Protein AF-A0A8T4YBT2-F1 (afdb_monomer_lite)

Structure (mmCIF, N/CA/C/O backbone):
data_AF-A0A8T4YBT2-F1
#
_entry.id   AF-A0A8T4YBT2-F1
#
loop_
_atom_site.group_PDB
_atom_site.id
_atom_site.type_symbol
_atom_site.label_atom_id
_atom_site.label_alt_id
_atom_site.label_comp_id
_atom_site.label_asym_id
_atom_site.label_entity_id
_atom_site.label_seq_id
_atom_site.pdbx_PDB_ins_code
_atom_site.Cartn_x
_atom_site.Cartn_y
_atom_site.Cartn_z
_atom_site.occupancy
_atom_site.B_iso_or_equiv
_atom_site.auth_seq_id
_atom_site.auth_comp_id
_atom_site.auth_asym_id
_atom_site.auth_atom_id
_atom_site.pdbx_PDB_model_num
ATOM 1 N N . MET A 1 1 ? -1.447 -4.791 10.315 1.00 86.75 1 MET A N 1
ATOM 2 C CA . MET A 1 1 ? -0.141 -4.469 9.715 1.00 86.75 1 MET A CA 1
ATOM 3 C C . MET A 1 1 ? 0.141 -5.421 8.566 1.00 86.75 1 MET A C 1
ATOM 5 O O . MET A 1 1 ? -0.084 -6.625 8.693 1.00 86.75 1 MET A O 1
ATOM 9 N N . VAL A 1 2 ? 0.585 -4.869 7.444 1.00 92.38 2 VAL A N 1
ATOM 10 C CA . VAL A 1 2 ? 0.835 -5.562 6.180 1.00 92.38 2 VAL A CA 1
ATOM 11 C C . VAL A 1 2 ? 2.246 -5.227 5.712 1.00 92.38 2 VAL A C 1
ATOM 13 O O . VAL A 1 2 ? 2.710 -4.102 5.880 1.00 92.38 2 VAL A O 1
ATOM 16 N N . CYS A 1 3 ? 2.908 -6.223 5.138 1.00 94.12 3 CYS A N 1
ATOM 17 C CA . CYS A 1 3 ? 4.152 -6.095 4.400 1.00 94.12 3 CYS A CA 1
ATOM 18 C C . CYS A 1 3 ? 3.847 -6.219 2.908 1.00 94.12 3 CYS A C 1
ATOM 20 O O . CYS A 1 3 ? 3.166 -7.162 2.496 1.00 94.12 3 CYS A O 1
ATOM 22 N N . VAL A 1 4 ? 4.339 -5.280 2.110 1.00 95.00 4 VAL A N 1
ATOM 23 C CA . VAL A 1 4 ? 4.210 -5.287 0.655 1.00 95.00 4 VAL A CA 1
ATOM 24 C C . VAL A 1 4 ? 5.603 -5.211 0.053 1.00 95.00 4 VAL A C 1
ATOM 26 O O . VAL A 1 4 ? 6.330 -4.245 0.271 1.00 95.00 4 VAL A O 1
ATOM 29 N N . VAL A 1 5 ? 5.960 -6.236 -0.713 1.00 95.06 5 VAL A N 1
ATOM 30 C CA . VAL A 1 5 ? 7.157 -6.261 -1.551 1.00 95.06 5 VAL A CA 1
ATOM 31 C C . VAL A 1 5 ? 6.744 -5.828 -2.948 1.00 95.06 5 VAL A C 1
ATOM 33 O O . VAL A 1 5 ? 5.817 -6.401 -3.529 1.00 95.06 5 VAL A O 1
ATOM 36 N N . TRP A 1 6 ? 7.415 -4.819 -3.482 1.00 93.94 6 TRP A N 1
ATOM 37 C CA . TRP A 1 6 ? 7.127 -4.230 -4.783 1.00 93.94 6 TRP A CA 1
ATOM 38 C C . TRP A 1 6 ? 8.411 -3.736 -5.439 1.00 93.94 6 TRP A C 1
ATOM 40 O O . TRP A 1 6 ? 9.461 -3.689 -4.804 1.00 93.94 6 TRP A O 1
ATOM 50 N N . PHE A 1 7 ? 8.330 -3.408 -6.719 1.00 90.19 7 PHE A N 1
ATOM 51 C CA . PHE A 1 7 ? 9.463 -2.910 -7.484 1.00 90.19 7 PHE A CA 1
ATOM 52 C C . PHE A 1 7 ? 9.256 -1.443 -7.847 1.00 90.19 7 PHE A C 1
ATOM 54 O O . PHE A 1 7 ? 8.280 -1.088 -8.506 1.00 90.19 7 PHE A O 1
ATOM 61 N N . ASP A 1 8 ? 10.164 -0.583 -7.394 1.00 84.38 8 ASP A N 1
ATOM 62 C CA . ASP A 1 8 ? 10.135 0.841 -7.686 1.00 84.38 8 ASP A CA 1
ATOM 63 C C . ASP A 1 8 ? 10.933 1.147 -8.958 1.00 84.38 8 ASP A C 1
ATOM 65 O O . ASP A 1 8 ? 12.165 1.211 -8.961 1.00 84.38 8 ASP A O 1
ATOM 69 N N . ALA A 1 9 ? 10.198 1.373 -10.045 1.00 74.12 9 ALA A N 1
ATOM 70 C CA . ALA A 1 9 ? 10.746 1.791 -11.331 1.00 74.12 9 ALA A CA 1
ATOM 71 C C . ALA A 1 9 ? 11.088 3.299 -11.389 1.00 74.12 9 ALA A C 1
ATOM 73 O O . ALA A 1 9 ? 11.600 3.790 -12.400 1.00 74.12 9 ALA A O 1
ATOM 74 N N . SER A 1 10 ? 10.755 4.075 -10.349 1.00 66.94 10 SER A N 1
ATOM 75 C CA . SER A 1 10 ? 10.954 5.528 -10.290 1.00 66.94 10 SER A CA 1
ATOM 76 C C . SER A 1 10 ? 12.292 5.922 -9.657 1.00 66.94 10 SER A C 1
ATOM 78 O O . SER A 1 10 ? 12.976 6.781 -10.213 1.00 66.94 10 SER A O 1
ATOM 80 N N . ILE A 1 11 ? 12.727 5.250 -8.582 1.00 60.44 11 ILE A N 1
ATOM 81 C CA . ILE A 1 11 ? 14.053 5.466 -7.962 1.00 60.44 11 ILE A CA 1
ATOM 82 C C . ILE A 1 11 ? 15.186 4.992 -8.876 1.00 60.44 11 ILE A C 1
ATOM 84 O O . ILE A 1 11 ? 16.243 5.620 -8.945 1.00 60.44 11 ILE A O 1
ATOM 88 N N . GLY A 1 12 ? 14.952 3.925 -9.645 1.00 52.62 12 GLY A N 1
ATOM 89 C CA . GLY A 1 12 ? 15.907 3.451 -10.643 1.00 52.62 12 GLY A CA 1
ATOM 90 C C . GLY A 1 12 ? 16.302 4.524 -11.663 1.00 52.62 12 GLY A C 1
ATOM 91 O O . GLY A 1 12 ? 17.387 4.437 -12.214 1.00 52.62 12 GLY A O 1
ATOM 92 N N . LYS A 1 13 ? 15.474 5.562 -11.878 1.00 52.38 13 LYS A N 1
ATOM 93 C CA . LYS A 1 13 ? 15.759 6.678 -12.799 1.00 52.38 13 LYS A CA 1
ATOM 94 C C . LYS A 1 13 ? 16.640 7.769 -12.191 1.00 52.38 13 LYS A C 1
ATOM 96 O O . LYS A 1 13 ? 17.349 8.446 -12.928 1.00 52.38 13 LYS A O 1
ATOM 101 N N . SER A 1 14 ? 16.583 7.978 -10.875 1.00 51.03 14 SER A N 1
ATOM 102 C CA . SER A 1 14 ? 17.337 9.038 -10.189 1.00 51.03 14 SER A CA 1
ATOM 103 C C . SER A 1 14 ? 18.765 8.624 -9.821 1.00 51.03 14 SER A C 1
ATOM 105 O O . SER A 1 14 ? 19.601 9.494 -9.591 1.00 51.03 14 SER A O 1
ATOM 107 N N . LEU A 1 15 ? 19.072 7.323 -9.820 1.00 52.44 15 LEU A N 1
ATOM 108 C CA . LEU A 1 15 ? 20.427 6.793 -9.603 1.00 52.44 15 LEU A CA 1
ATOM 109 C C . LEU A 1 15 ? 21.269 6.717 -10.894 1.00 52.44 15 LEU A C 1
ATOM 111 O O . LEU A 1 15 ? 22.482 6.506 -10.834 1.00 52.44 15 LEU A O 1
ATOM 115 N N . SER A 1 16 ? 20.666 6.915 -12.069 1.00 49.97 16 SER A N 1
ATOM 116 C CA . SER A 1 16 ? 21.315 6.724 -13.372 1.00 49.97 16 SER A CA 1
ATOM 117 C C . SER A 1 16 ? 22.119 7.949 -13.830 1.00 49.97 16 SER A C 1
ATOM 119 O O . SER A 1 16 ? 21.836 8.546 -14.864 1.00 49.97 16 SER A O 1
ATOM 121 N N . GLY A 1 17 ? 23.184 8.289 -13.102 1.00 53.28 17 GLY A N 1
ATOM 122 C CA . GLY A 1 17 ? 24.267 9.139 -13.621 1.00 53.28 17 GLY A CA 1
ATOM 123 C C . GLY A 1 17 ? 25.154 8.441 -14.669 1.00 53.28 17 GLY A C 1
ATOM 124 O O . GLY A 1 17 ? 26.039 9.069 -15.239 1.00 53.28 17 GLY A O 1
ATOM 125 N N . GLY A 1 18 ? 24.931 7.150 -14.945 1.00 49.53 18 GLY A N 1
ATOM 126 C CA . GLY A 1 18 ? 25.727 6.372 -15.897 1.00 49.53 18 GLY A CA 1
ATOM 127 C C . GLY A 1 18 ? 25.054 5.065 -16.321 1.00 49.53 18 GLY A C 1
ATOM 128 O O . GLY A 1 18 ? 25.315 4.013 -15.751 1.00 49.53 18 GLY A O 1
ATOM 129 N N . GLY A 1 19 ? 24.180 5.120 -17.328 1.00 50.53 19 GLY A N 1
ATOM 130 C CA . GLY A 1 19 ? 23.840 3.968 -18.182 1.00 50.53 19 GLY A CA 1
ATOM 131 C C . GLY A 1 19 ? 22.872 2.899 -17.652 1.00 50.53 19 GLY A C 1
ATOM 132 O O . GLY A 1 19 ? 22.339 2.143 -18.458 1.00 50.53 19 GLY A O 1
ATOM 133 N N . LEU A 1 20 ? 22.570 2.839 -16.353 1.00 51.91 20 LEU A N 1
ATOM 134 C CA . LEU A 1 20 ? 21.602 1.877 -15.795 1.00 51.91 20 LEU A CA 1
ATOM 135 C C . LEU A 1 20 ? 20.188 2.476 -15.787 1.00 51.91 20 LEU A C 1
ATOM 137 O O . LEU A 1 20 ? 19.655 2.830 -14.739 1.00 51.91 20 LEU A O 1
ATOM 141 N N . SER A 1 21 ? 19.605 2.667 -16.970 1.00 52.25 21 SER A N 1
ATOM 142 C CA . SER A 1 21 ? 18.213 3.106 -17.122 1.00 52.25 21 SER A CA 1
ATOM 143 C C . SER A 1 21 ? 17.294 1.882 -17.140 1.00 52.25 21 SER A C 1
ATOM 145 O O . SER A 1 21 ? 17.466 1.006 -17.984 1.00 52.25 21 SER A O 1
ATOM 147 N N . GLY A 1 22 ? 16.327 1.812 -16.218 1.00 57.53 22 GLY A N 1
ATOM 148 C CA . GLY A 1 22 ? 15.282 0.776 -16.224 1.00 57.53 22 GLY A CA 1
ATOM 149 C C . GLY A 1 22 ? 15.462 -0.382 -15.239 1.00 57.53 22 GLY A C 1
ATOM 150 O O . GLY A 1 22 ? 14.866 -1.434 -15.447 1.00 57.53 22 GLY A O 1
ATOM 151 N N . ILE A 1 23 ? 16.260 -0.215 -14.180 1.00 67.12 23 ILE A N 1
ATOM 152 C CA . ILE A 1 23 ? 16.323 -1.217 -13.109 1.00 67.12 23 ILE A CA 1
ATOM 153 C C . ILE A 1 23 ? 15.191 -0.968 -12.119 1.00 67.12 23 ILE A C 1
ATOM 155 O O . ILE A 1 23 ? 15.155 0.051 -11.431 1.00 67.12 23 ILE A O 1
ATOM 159 N N . ASP A 1 24 ? 14.297 -1.943 -12.050 1.00 77.56 24 ASP A N 1
ATOM 160 C CA . ASP A 1 24 ? 13.294 -2.088 -11.009 1.00 77.56 24 ASP A CA 1
ATOM 161 C C . ASP A 1 24 ? 13.984 -2.325 -9.658 1.00 77.56 24 ASP A C 1
ATOM 163 O O . ASP A 1 24 ? 14.642 -3.347 -9.445 1.00 77.56 24 ASP A O 1
ATOM 167 N N . VAL A 1 25 ? 13.860 -1.371 -8.732 1.00 83.56 25 VAL A N 1
ATOM 168 C CA . VAL A 1 25 ? 14.489 -1.473 -7.408 1.00 83.56 25 VAL A CA 1
ATOM 169 C C . VAL A 1 25 ? 13.555 -2.238 -6.467 1.00 83.56 25 VAL A C 1
ATOM 171 O O . VAL A 1 25 ? 12.420 -1.804 -6.275 1.00 83.56 25 VAL A O 1
ATOM 174 N N . PRO A 1 26 ? 13.975 -3.356 -5.848 1.00 89.69 26 PRO A N 1
ATOM 175 C CA . PRO A 1 26 ? 13.128 -4.066 -4.897 1.00 89.69 26 PRO A CA 1
ATOM 176 C C . PRO A 1 26 ? 12.931 -3.231 -3.627 1.00 89.69 26 PRO A C 1
ATOM 178 O O . PRO A 1 26 ? 13.889 -2.868 -2.945 1.00 89.69 26 PRO A O 1
ATOM 181 N N . VAL A 1 27 ? 11.675 -2.967 -3.281 1.00 91.56 27 VAL A N 1
ATOM 182 C CA . VAL A 1 27 ? 11.263 -2.227 -2.089 1.00 91.56 27 VAL A CA 1
ATOM 183 C C . VAL A 1 27 ? 10.380 -3.115 -1.224 1.00 91.56 27 VAL A C 1
ATOM 185 O O . VAL A 1 27 ? 9.490 -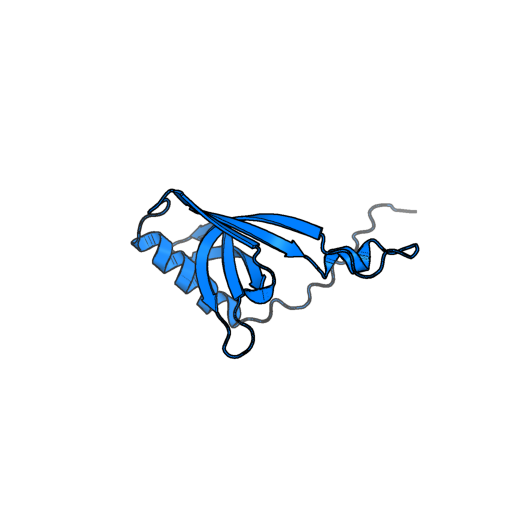3.816 -1.703 1.00 91.56 27 VAL A O 1
ATOM 188 N N . THR A 1 28 ? 10.617 -3.073 0.085 1.00 93.94 28 THR A N 1
ATOM 189 C CA . THR A 1 28 ? 9.732 -3.692 1.074 1.00 93.94 28 THR A CA 1
ATOM 190 C C . THR A 1 28 ? 9.140 -2.603 1.953 1.00 93.94 28 THR A C 1
ATOM 192 O O . THR A 1 28 ? 9.848 -1.969 2.732 1.00 93.94 28 THR A O 1
ATOM 195 N N . SER A 1 29 ? 7.833 -2.396 1.840 1.00 92.75 29 SER A N 1
ATOM 196 C CA . SER A 1 29 ? 7.091 -1.421 2.635 1.00 92.75 29 SER A CA 1
ATOM 197 C C . SER A 1 29 ? 6.250 -2.124 3.691 1.00 92.75 29 SER A C 1
ATOM 199 O O . SER A 1 29 ? 5.612 -3.143 3.427 1.00 92.75 29 SER A O 1
ATOM 201 N N . TRP A 1 30 ? 6.212 -1.548 4.888 1.00 94.12 30 TRP A N 1
ATOM 202 C CA . TRP A 1 30 ? 5.428 -2.042 6.015 1.00 94.12 30 TRP A CA 1
ATOM 203 C C . TRP A 1 30 ? 4.474 -0.947 6.478 1.00 94.12 30 TRP A C 1
ATOM 205 O O . TRP A 1 30 ? 4.852 0.222 6.492 1.00 94.12 30 TRP A O 1
ATOM 215 N N . GLY A 1 31 ? 3.250 -1.310 6.857 1.00 92.38 31 GLY A N 1
ATOM 216 C CA . GLY A 1 31 ? 2.300 -0.328 7.376 1.00 92.38 31 GLY A CA 1
ATOM 217 C C . GLY A 1 31 ? 0.919 -0.879 7.708 1.00 92.38 31 GLY A C 1
ATOM 218 O O . GLY A 1 31 ? 0.647 -2.083 7.619 1.00 92.38 31 GLY A O 1
ATOM 219 N N . ILE A 1 32 ? 0.021 0.016 8.110 1.00 92.12 32 ILE A N 1
ATOM 220 C CA . ILE A 1 32 ? -1.406 -0.274 8.263 1.00 92.12 32 ILE A CA 1
ATOM 221 C C . ILE A 1 32 ? -2.046 -0.145 6.883 1.00 92.12 32 ILE A C 1
ATOM 223 O O . ILE A 1 32 ? -1.959 0.897 6.240 1.00 92.12 32 ILE A O 1
ATOM 227 N N . PHE A 1 33 ? -2.679 -1.216 6.413 1.00 92.25 33 PHE A N 1
ATOM 228 C CA . PHE A 1 33 ? -3.414 -1.186 5.156 1.00 92.25 33 PHE A CA 1
ATOM 229 C C . PHE A 1 33 ? -4.687 -0.359 5.330 1.00 92.25 33 PHE A C 1
ATOM 231 O O . PHE A 1 33 ? -5.551 -0.733 6.121 1.00 92.25 33 PHE A O 1
ATOM 238 N N . LEU A 1 34 ? -4.779 0.752 4.598 1.00 89.69 34 LEU A N 1
ATOM 239 C CA . LEU A 1 34 ? -5.944 1.638 4.624 1.00 89.69 34 LEU A CA 1
ATOM 240 C C . LEU A 1 34 ? -6.951 1.285 3.526 1.00 89.69 34 LEU A C 1
ATOM 242 O O . LEU A 1 34 ? -8.152 1.449 3.710 1.00 89.69 34 LEU A O 1
ATOM 246 N N . GLY A 1 35 ? -6.475 0.777 2.388 1.00 90.50 35 GLY A N 1
ATOM 247 C CA . GLY A 1 35 ? -7.335 0.387 1.279 1.00 90.50 35 GLY A CA 1
ATOM 248 C C . GLY A 1 35 ? -6.617 0.370 -0.064 1.00 90.50 35 GLY A C 1
ATOM 249 O O . GLY A 1 35 ? -5.401 0.552 -0.154 1.00 90.50 35 GLY A O 1
ATOM 250 N N . VAL A 1 36 ? -7.403 0.162 -1.120 1.00 92.69 36 VAL A N 1
ATOM 251 C CA . VAL A 1 36 ? -6.969 0.310 -2.511 1.00 92.69 36 VAL A CA 1
ATOM 252 C C . VAL A 1 36 ? -7.759 1.447 -3.143 1.00 92.69 36 VAL A C 1
ATOM 254 O O . VAL A 1 36 ? -8.986 1.391 -3.171 1.00 92.69 36 VAL A O 1
ATOM 257 N N . LEU A 1 37 ? -7.065 2.461 -3.657 1.00 90.06 37 LEU A N 1
ATOM 258 C CA . LEU A 1 37 ? -7.677 3.664 -4.226 1.00 90.06 37 LEU A CA 1
ATOM 259 C C . LEU A 1 37 ? -7.278 3.880 -5.687 1.00 90.06 37 LEU A C 1
ATOM 261 O O . LEU A 1 37 ? -6.243 3.400 -6.143 1.00 90.06 37 LEU A O 1
ATOM 265 N N . GLY A 1 38 ? -8.097 4.642 -6.411 1.00 86.44 38 GLY A N 1
ATOM 266 C CA . GLY A 1 38 ? -7.897 4.967 -7.825 1.00 86.44 38 GLY A CA 1
ATOM 267 C C . GLY A 1 38 ? -8.803 4.159 -8.757 1.00 86.44 38 GLY A C 1
ATOM 268 O O . GLY A 1 38 ? -9.068 2.981 -8.533 1.00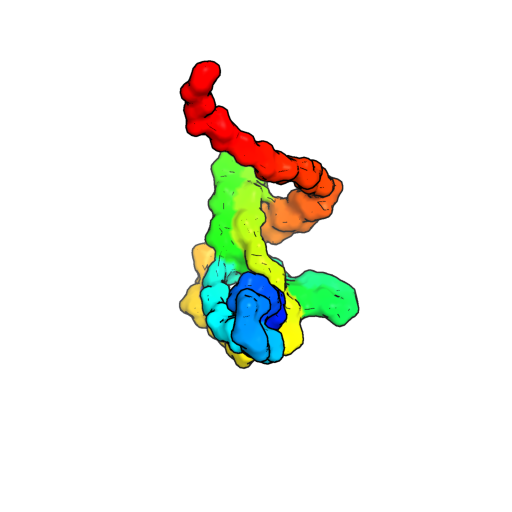 86.44 38 GLY A O 1
ATOM 269 N N . GLN A 1 39 ? -9.294 4.810 -9.815 1.00 84.75 39 GLN A N 1
ATOM 270 C CA . GLN A 1 39 ? -10.256 4.213 -10.751 1.00 84.75 39 GLN A CA 1
ATOM 271 C C . GLN A 1 39 ? -9.567 3.465 -11.901 1.00 84.75 39 GLN A C 1
ATOM 273 O O . GLN A 1 39 ? -9.927 2.330 -12.203 1.00 84.75 39 GLN A O 1
ATOM 278 N N . ARG A 1 40 ? -8.557 4.092 -12.523 1.00 85.00 40 ARG A N 1
ATOM 279 C CA . ARG A 1 40 ? -7.793 3.521 -13.647 1.00 85.00 40 ARG A CA 1
ATOM 280 C C . ARG A 1 40 ? -6.526 2.813 -13.173 1.00 85.00 40 ARG A C 1
ATOM 282 O O . ARG A 1 40 ? -6.364 1.624 -13.413 1.00 85.00 40 ARG A O 1
ATOM 289 N N . ASN A 1 41 ? -5.671 3.534 -12.450 1.00 85.69 41 ASN A N 1
ATOM 290 C CA . ASN A 1 41 ? -4.469 2.983 -11.830 1.00 85.69 41 ASN A CA 1
ATOM 291 C C . ASN A 1 41 ? -4.740 2.825 -10.339 1.00 85.69 41 ASN A C 1
ATOM 293 O O . ASN A 1 41 ? -4.828 3.813 -9.607 1.00 85.69 41 ASN A O 1
ATOM 297 N N . ARG A 1 42 ? -4.939 1.581 -9.912 1.00 92.81 42 ARG A N 1
ATOM 298 C CA . ARG A 1 42 ? -5.244 1.269 -8.520 1.00 92.81 42 ARG A CA 1
ATOM 299 C C . ARG A 1 42 ? -3.956 1.222 -7.696 1.00 92.81 42 ARG A C 1
ATOM 301 O O . ARG A 1 42 ? -2.974 0.622 -8.129 1.00 92.81 42 ARG A O 1
ATOM 308 N N . HIS A 1 43 ? -3.980 1.822 -6.514 1.00 93.69 43 HIS A N 1
ATOM 309 C CA . HIS A 1 43 ? -2.844 1.913 -5.603 1.00 93.69 43 HIS A CA 1
ATOM 310 C C . HIS A 1 43 ? -3.216 1.350 -4.237 1.00 93.69 43 HIS A C 1
ATOM 312 O O . HIS A 1 43 ? -4.281 1.666 -3.710 1.00 93.69 43 HIS A O 1
ATOM 318 N N . ILE A 1 44 ? -2.332 0.545 -3.658 1.00 93.56 44 ILE A N 1
ATOM 319 C CA . ILE A 1 44 ? -2.400 0.138 -2.256 1.00 93.56 44 ILE A CA 1
ATOM 320 C C . ILE A 1 44 ? -1.942 1.317 -1.406 1.00 93.56 44 ILE A C 1
ATOM 322 O O . ILE A 1 44 ? -0.843 1.826 -1.612 1.00 93.56 44 ILE A O 1
ATOM 326 N N . ILE A 1 45 ? -2.761 1.719 -0.438 1.00 93.50 45 ILE A N 1
ATOM 327 C CA . ILE A 1 45 ? -2.418 2.767 0.520 1.00 93.50 45 ILE A CA 1
ATOM 328 C C . ILE A 1 45 ? -2.000 2.120 1.838 1.00 93.50 45 ILE A C 1
ATOM 330 O O . ILE A 1 45 ? -2.791 1.420 2.482 1.00 93.50 45 ILE A O 1
ATOM 334 N N . LEU A 1 46 ? -0.752 2.362 2.236 1.00 92.94 46 LEU A N 1
ATOM 335 C CA . LEU A 1 46 ? -0.203 1.945 3.523 1.00 92.94 46 LEU A CA 1
ATOM 336 C C . LEU A 1 46 ? 0.100 3.176 4.372 1.00 92.94 46 LEU A C 1
ATOM 338 O O . LEU A 1 46 ? 0.910 4.000 3.963 1.00 92.94 46 LEU A O 1
ATOM 342 N N . ALA A 1 47 ? -0.495 3.273 5.558 1.00 91.38 47 ALA A N 1
ATOM 343 C CA . ALA A 1 47 ? -0.076 4.238 6.570 1.00 91.38 47 ALA A CA 1
ATOM 344 C C . ALA A 1 47 ? 1.185 3.732 7.282 1.00 91.38 47 ALA A C 1
ATOM 346 O O . ALA A 1 47 ? 1.198 2.602 7.783 1.00 91.38 47 ALA A O 1
ATOM 347 N N . GLN A 1 48 ? 2.230 4.556 7.313 1.00 88.56 48 GLN A N 1
ATOM 348 C CA . GLN A 1 48 ? 3.523 4.247 7.929 1.00 88.56 48 GLN A CA 1
ATOM 349 C C . GLN A 1 48 ? 3.664 4.937 9.282 1.00 88.56 48 GLN A C 1
ATOM 351 O O . GLN A 1 48 ? 3.856 4.260 10.288 1.00 88.56 48 GLN A O 1
ATOM 356 N N . ASN A 1 49 ? 3.484 6.259 9.312 1.00 85.50 49 ASN A N 1
ATOM 357 C CA . ASN A 1 49 ? 3.475 7.041 10.544 1.00 85.50 49 ASN A CA 1
ATOM 358 C C . ASN A 1 49 ? 2.087 7.639 10.742 1.00 85.50 49 ASN A C 1
ATOM 360 O O . ASN A 1 49 ? 1.507 8.184 9.806 1.00 85.50 49 ASN A O 1
ATOM 364 N N . CYS A 1 50 ? 1.565 7.536 11.960 1.00 84.44 50 CYS A N 1
ATOM 365 C CA . CYS A 1 50 ? 0.297 8.139 12.355 1.00 84.44 50 CYS A CA 1
ATOM 366 C C . CYS A 1 50 ? 0.583 9.135 13.481 1.00 84.44 50 CYS A C 1
ATOM 368 O O . CYS A 1 50 ? 0.873 8.739 14.610 1.00 84.44 50 CYS A O 1
ATOM 370 N N . PHE A 1 51 ? 0.532 10.427 13.176 1.00 83.56 51 PHE A N 1
ATOM 371 C CA . PHE A 1 51 ? 0.744 11.498 14.141 1.00 83.56 51 PHE A CA 1
ATOM 372 C C . PHE A 1 51 ? -0.597 11.930 14.719 1.00 83.56 51 PHE A C 1
ATOM 374 O O . PHE A 1 51 ? -1.480 12.390 13.996 1.00 83.56 51 PHE A O 1
ATOM 381 N N . ARG A 1 52 ? -0.753 11.794 16.035 1.00 82.38 52 ARG A N 1
ATOM 382 C CA . ARG A 1 52 ? -1.977 12.175 16.742 1.00 82.38 52 ARG A CA 1
ATOM 383 C C . ARG A 1 52 ? -1.823 13.583 17.311 1.00 82.38 52 ARG A C 1
ATOM 385 O O . ARG A 1 52 ? -1.086 13.760 18.277 1.00 82.38 52 ARG A O 1
ATOM 392 N N . TYR A 1 53 ? -2.510 14.564 16.725 1.00 69.12 53 TYR A N 1
ATOM 393 C CA . TYR A 1 53 ? -2.358 15.975 17.107 1.00 69.12 53 TYR A CA 1
ATOM 394 C C . TYR A 1 53 ? -3.328 16.412 18.220 1.00 69.12 53 TYR A C 1
ATOM 396 O O . TYR A 1 53 ? -2.884 17.067 19.156 1.00 69.12 53 TYR A O 1
ATOM 404 N N . ALA A 1 54 ? -4.612 16.031 18.152 1.00 62.78 54 ALA A N 1
ATOM 405 C CA . ALA A 1 54 ? -5.637 16.158 19.209 1.00 62.78 54 ALA A CA 1
ATOM 406 C C . ALA A 1 54 ? -6.982 15.580 18.708 1.00 62.78 54 ALA A C 1
ATOM 408 O O . ALA A 1 54 ? -7.191 15.514 17.499 1.00 62.78 54 ALA A O 1
ATOM 409 N N . ASP A 1 55 ? -7.872 15.153 19.616 1.00 64.19 55 ASP A N 1
ATOM 410 C CA . ASP A 1 55 ? -9.293 14.803 19.389 1.00 64.19 55 ASP A CA 1
ATOM 411 C C . ASP A 1 55 ? -9.651 14.202 18.015 1.00 64.19 55 ASP A C 1
ATOM 413 O O . ASP A 1 55 ? -10.426 14.752 17.234 1.00 64.19 55 ASP A O 1
ATOM 417 N N . GLY A 1 56 ? -9.083 13.030 17.715 1.00 65.56 56 GLY A N 1
ATOM 418 C CA . GLY A 1 56 ? -9.445 12.241 16.530 1.00 65.56 56 GLY A CA 1
ATOM 419 C C . GLY A 1 56 ? -8.864 12.740 15.203 1.00 65.56 56 GLY A C 1
ATOM 420 O O . GLY A 1 56 ? -9.129 12.123 14.171 1.00 65.56 56 GLY A O 1
ATOM 421 N N . PHE A 1 57 ? -8.049 13.799 15.212 1.00 67.62 57 PHE A N 1
ATOM 422 C CA . PHE A 1 57 ? -7.270 14.221 14.050 1.00 67.62 57 PHE A CA 1
ATOM 423 C C . PHE A 1 57 ? -5.916 13.511 13.999 1.00 67.62 57 PHE A C 1
ATOM 425 O O . PHE A 1 57 ? -5.055 13.697 14.869 1.00 67.62 57 PHE A O 1
ATOM 432 N N . TYR A 1 58 ? -5.726 12.740 12.929 1.00 77.56 58 TYR A N 1
ATOM 433 C CA . TYR A 1 58 ? -4.453 12.128 12.578 1.00 77.56 58 TYR A CA 1
ATOM 434 C C . TYR A 1 58 ? -3.860 12.821 11.351 1.00 77.56 58 TYR A C 1
ATOM 436 O O . TYR A 1 58 ? -4.569 13.061 10.374 1.00 77.56 58 TYR A O 1
ATOM 444 N N . ASP A 1 59 ? -2.562 13.115 11.386 1.00 80.31 59 ASP A N 1
ATOM 445 C CA . ASP A 1 59 ? -1.781 13.258 10.155 1.00 80.31 59 ASP A CA 1
ATOM 446 C C . ASP A 1 59 ? -1.098 11.929 9.860 1.00 80.31 59 ASP A C 1
ATOM 448 O O . ASP A 1 59 ? -0.653 11.236 10.780 1.00 80.31 59 ASP A O 1
ATOM 452 N N . ILE A 1 60 ? -1.047 11.548 8.590 1.00 85.19 60 ILE A N 1
ATOM 453 C CA . ILE A 1 60 ? -0.608 10.214 8.194 1.00 85.19 60 IL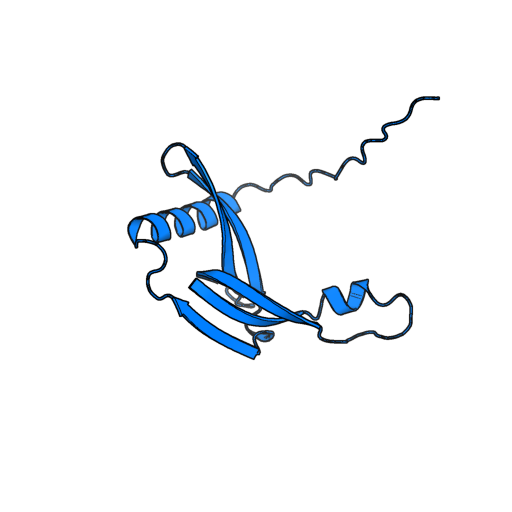E A CA 1
ATOM 454 C C . ILE A 1 60 ? 0.428 10.336 7.090 1.00 85.19 60 ILE A C 1
ATOM 456 O O . ILE A 1 60 ? 0.113 10.766 5.978 1.00 85.19 60 ILE A O 1
ATOM 460 N N . ASP A 1 61 ? 1.639 9.859 7.374 1.00 89.19 61 ASP A N 1
ATOM 461 C CA . ASP A 1 61 ? 2.587 9.535 6.317 1.00 89.19 61 ASP A CA 1
ATOM 462 C C . ASP A 1 61 ? 2.146 8.225 5.683 1.00 89.19 61 ASP A C 1
ATOM 464 O O . ASP A 1 61 ? 1.995 7.201 6.363 1.00 89.19 61 ASP A O 1
ATOM 468 N N . TYR A 1 62 ? 1.939 8.247 4.372 1.00 90.00 62 TYR A N 1
ATOM 469 C CA . TYR A 1 62 ? 1.482 7.083 3.635 1.00 90.00 62 TYR A CA 1
ATOM 470 C C . TYR A 1 62 ? 2.383 6.780 2.444 1.00 90.00 62 TYR A C 1
ATOM 472 O O . TYR A 1 62 ? 2.971 7.666 1.829 1.00 90.00 62 TYR A O 1
ATOM 480 N N . THR A 1 63 ? 2.437 5.503 2.082 1.00 91.75 63 THR A N 1
ATOM 481 C CA . THR A 1 63 ? 2.967 5.048 0.797 1.00 91.75 63 THR A CA 1
ATOM 482 C C . THR A 1 63 ? 1.805 4.614 -0.087 1.00 91.75 63 THR A C 1
ATOM 484 O O . THR A 1 63 ? 0.979 3.796 0.327 1.00 91.75 63 THR A O 1
ATOM 487 N N . ALA A 1 64 ? 1.750 5.144 -1.308 1.00 92.38 64 ALA A N 1
ATOM 488 C CA . ALA A 1 64 ? 0.844 4.684 -2.354 1.00 92.38 64 ALA A CA 1
ATOM 489 C C . ALA A 1 64 ? 1.614 3.805 -3.345 1.00 92.38 64 ALA A C 1
ATOM 491 O O . ALA A 1 64 ? 2.438 4.300 -4.109 1.00 92.38 64 ALA A O 1
ATOM 492 N N . ILE A 1 65 ? 1.342 2.502 -3.334 1.00 92.75 65 ILE A N 1
ATOM 493 C CA . ILE A 1 65 ? 2.044 1.520 -4.166 1.00 92.75 65 ILE A CA 1
ATOM 494 C C . ILE A 1 65 ? 1.146 1.149 -5.347 1.00 92.75 65 ILE A C 1
ATOM 496 O O . ILE A 1 65 ? 0.057 0.615 -5.113 1.00 92.75 65 ILE A O 1
ATOM 500 N N . PRO A 1 66 ? 1.550 1.387 -6.607 1.00 92.75 66 PRO A N 1
ATOM 501 C CA . PRO A 1 66 ? 0.788 0.926 -7.762 1.00 92.75 66 PRO A CA 1
ATOM 502 C C . PRO A 1 66 ? 0.607 -0.591 -7.710 1.00 92.75 66 PRO A C 1
ATOM 504 O O . PRO A 1 66 ? 1.578 -1.331 -7.561 1.00 92.75 66 PRO A O 1
ATOM 507 N N . LEU A 1 67 ? -0.626 -1.076 -7.869 1.00 92.31 67 LEU A N 1
ATOM 508 C CA . LEU A 1 67 ? -0.907 -2.516 -7.802 1.00 92.31 67 LEU A CA 1
ATOM 509 C C . LEU A 1 67 ? -0.117 -3.323 -8.837 1.00 92.31 67 LEU A C 1
ATOM 511 O O . LEU A 1 67 ? 0.252 -4.459 -8.568 1.00 92.31 67 LEU A O 1
ATOM 515 N N . SER A 1 68 ? 0.177 -2.725 -9.991 1.00 91.62 68 SER A N 1
ATOM 516 C CA . SER A 1 68 ? 0.984 -3.335 -11.051 1.00 91.62 68 SER A CA 1
ATOM 517 C C . SER A 1 68 ? 2.440 -3.594 -10.660 1.00 91.62 68 SER A C 1
ATOM 519 O O . SER A 1 68 ? 3.112 -4.345 -11.353 1.00 91.62 68 SER A O 1
ATOM 521 N N . TRP A 1 69 ? 2.949 -2.951 -9.606 1.00 92.19 69 TRP A N 1
ATOM 522 C CA . TRP A 1 69 ? 4.346 -3.068 -9.168 1.00 92.19 69 TRP A CA 1
ATOM 523 C C . TRP A 1 69 ? 4.522 -4.037 -7.999 1.00 92.19 69 TRP A C 1
ATOM 525 O O . TRP A 1 69 ? 5.643 -4.326 -7.582 1.00 92.19 69 TRP A O 1
ATOM 535 N N . VAL A 1 70 ? 3.415 -4.530 -7.447 1.00 93.81 70 VAL A N 1
ATOM 536 C CA . VAL A 1 70 ? 3.421 -5.404 -6.280 1.00 93.81 70 VAL A CA 1
ATOM 537 C C . VAL A 1 70 ? 3.817 -6.815 -6.688 1.00 93.81 70 VAL A C 1
ATOM 539 O O . VAL A 1 70 ? 3.200 -7.423 -7.555 1.00 93.81 70 VAL A O 1
ATOM 542 N N . SER A 1 71 ? 4.816 -7.355 -5.997 1.00 94.00 71 SER A N 1
ATOM 543 C CA . SER A 1 71 ? 5.269 -8.737 -6.151 1.00 94.00 71 SER A CA 1
ATOM 544 C C . SER A 1 71 ? 4.648 -9.652 -5.095 1.00 94.00 71 SER A C 1
ATOM 546 O O . SER A 1 71 ? 4.183 -10.750 -5.400 1.00 94.00 71 SER A O 1
ATOM 548 N N . LYS A 1 72 ? 4.586 -9.200 -3.834 1.00 94.62 72 LYS A N 1
ATOM 549 C CA . LYS A 1 72 ? 4.068 -10.013 -2.726 1.00 94.62 72 LYS A CA 1
ATOM 550 C C . LYS A 1 72 ? 3.412 -9.157 -1.652 1.00 94.62 72 LYS A C 1
ATOM 552 O O . LYS A 1 72 ? 3.942 -8.121 -1.268 1.00 94.62 72 LYS A O 1
ATOM 557 N N . ILE A 1 73 ? 2.300 -9.641 -1.105 1.00 94.69 73 ILE A N 1
ATOM 558 C CA . ILE A 1 73 ? 1.618 -9.045 0.050 1.00 94.69 73 ILE A CA 1
ATOM 559 C C . ILE A 1 73 ? 1.563 -10.087 1.164 1.00 94.69 73 ILE A C 1
ATOM 561 O O . ILE A 1 73 ? 1.156 -11.223 0.934 1.00 94.69 73 ILE A O 1
ATOM 565 N N . THR A 1 74 ? 1.962 -9.708 2.376 1.00 95.44 74 THR A N 1
ATOM 566 C CA . THR A 1 74 ? 1.917 -10.574 3.560 1.00 95.44 74 THR A CA 1
ATOM 567 C C . THR A 1 74 ? 1.216 -9.848 4.703 1.00 95.44 74 THR A C 1
ATOM 569 O O . THR A 1 74 ? 1.629 -8.762 5.108 1.00 95.44 74 THR A O 1
ATOM 572 N N . ALA A 1 75 ? 0.154 -10.443 5.249 1.00 92.50 75 ALA A N 1
ATOM 573 C CA . ALA A 1 75 ? -0.474 -9.949 6.470 1.00 92.50 75 ALA A CA 1
ATOM 574 C C . ALA A 1 75 ? 0.370 -10.380 7.676 1.00 92.50 75 ALA A C 1
ATOM 576 O O . ALA A 1 75 ? 0.471 -11.566 7.970 1.00 92.50 75 ALA A O 1
ATOM 577 N N . VAL A 1 76 ? 0.982 -9.410 8.352 1.00 90.12 76 VAL A N 1
ATOM 578 C CA . VAL A 1 76 ? 1.937 -9.654 9.446 1.00 90.12 76 VAL A CA 1
ATOM 579 C C . VAL A 1 76 ? 1.203 -9.738 10.778 1.00 90.12 76 VAL A C 1
ATOM 581 O O . VAL A 1 76 ? 1.431 -10.641 11.571 1.00 90.12 76 VAL A O 1
ATOM 584 N N . ALA A 1 77 ? 0.273 -8.809 11.001 1.00 88.50 77 ALA A N 1
ATOM 585 C CA . ALA A 1 77 ? -0.566 -8.780 12.189 1.00 88.50 77 ALA A CA 1
ATOM 586 C C . ALA A 1 77 ? -1.981 -8.357 11.799 1.00 88.50 77 ALA A C 1
ATOM 588 O O . ALA A 1 77 ? -2.201 -7.238 11.314 1.00 88.50 77 ALA A O 1
ATOM 589 N N . LYS A 1 78 ? -2.944 -9.259 11.995 1.00 84.00 78 LYS A N 1
ATOM 590 C CA . LYS A 1 78 ? -4.369 -8.951 11.829 1.00 84.00 78 LYS A CA 1
ATOM 591 C C . LYS A 1 78 ? -4.824 -8.087 13.004 1.00 84.00 78 LYS A C 1
ATOM 593 O O . LYS A 1 78 ? -4.370 -8.301 14.121 1.00 84.00 78 LYS A O 1
ATOM 598 N N . SER A 1 79 ? -5.675 -7.097 12.732 1.00 81.75 79 SER A N 1
ATOM 599 C CA . SER A 1 79 ? -6.231 -6.196 13.757 1.00 81.75 79 SER A CA 1
ATOM 600 C C . SER A 1 79 ? -5.180 -5.518 14.644 1.00 81.75 79 SER A C 1
ATOM 602 O O . SER A 1 79 ? -5.392 -5.327 15.833 1.00 81.75 79 SER A O 1
ATOM 604 N N . HIS A 1 80 ? -4.034 -5.155 14.055 1.00 83.88 80 HIS A N 1
ATOM 605 C CA . HIS A 1 80 ? -2.961 -4.458 14.774 1.00 83.88 80 HIS A CA 1
ATOM 606 C C . HIS A 1 80 ? -3.426 -3.131 15.397 1.00 83.88 80 HIS A C 1
ATOM 608 O O . HIS A 1 80 ? -2.892 -2.716 16.415 1.00 83.88 80 HIS A O 1
ATOM 614 N N . VAL A 1 81 ? -4.426 -2.495 14.782 1.00 83.75 81 VAL A N 1
ATOM 615 C CA . VAL A 1 81 ? -5.078 -1.279 15.269 1.00 83.75 81 VAL A CA 1
ATOM 616 C C . VAL A 1 81 ? -6.563 -1.590 15.495 1.00 83.75 81 VAL A C 1
ATOM 618 O O . VAL A 1 81 ? -7.150 -2.300 14.666 1.00 83.75 81 VAL A O 1
ATOM 621 N N . PRO A 1 82 ? -7.185 -1.096 16.583 1.00 85.88 82 PRO A N 1
ATOM 622 C CA . PRO A 1 82 ? -8.617 -1.246 16.816 1.00 85.88 82 PRO A CA 1
ATOM 623 C C . PRO A 1 82 ? -9.448 -0.684 15.659 1.00 85.88 82 PRO A C 1
ATOM 625 O O . PRO A 1 82 ? -9.085 0.315 15.042 1.00 85.88 82 PRO A O 1
ATOM 628 N N . ALA A 1 83 ? -10.614 -1.276 15.396 1.00 82.62 83 ALA A N 1
ATOM 629 C CA . ALA A 1 83 ? -11.464 -0.870 14.272 1.00 82.62 83 ALA A CA 1
ATOM 630 C C . ALA A 1 83 ? -11.875 0.617 14.320 1.00 82.62 83 ALA A C 1
ATOM 632 O O . ALA A 1 83 ? -11.944 1.270 13.281 1.00 82.62 83 ALA A O 1
ATOM 633 N N . GLY A 1 84 ? -12.111 1.167 15.518 1.00 82.81 84 GLY A N 1
ATOM 634 C CA . GLY A 1 84 ? -12.451 2.583 15.690 1.00 82.81 84 GLY A CA 1
ATOM 635 C C . GLY A 1 84 ? -11.328 3.521 15.244 1.00 82.81 84 GLY A C 1
ATOM 636 O O . GLY A 1 84 ? -11.571 4.467 14.500 1.00 82.81 84 GLY A O 1
ATOM 637 N N . GLU A 1 85 ? -10.092 3.215 15.631 1.00 83.25 85 GLU A N 1
ATOM 638 C CA . GLU A 1 85 ? -8.912 3.990 15.246 1.00 83.25 85 GLU A CA 1
ATOM 639 C C . GLU A 1 85 ? -8.572 3.789 13.762 1.00 83.25 85 GLU A C 1
ATOM 641 O O . GLU A 1 85 ? -8.276 4.752 13.063 1.00 83.25 85 GLU A O 1
ATOM 646 N N . ALA A 1 86 ? -8.733 2.576 13.224 1.00 83.75 86 ALA A N 1
ATOM 647 C CA . ALA A 1 86 ? -8.563 2.318 11.793 1.00 83.75 86 ALA A CA 1
ATOM 648 C C . ALA A 1 86 ? -9.523 3.156 10.924 1.00 83.75 86 ALA A C 1
ATOM 650 O O . ALA A 1 86 ? -9.115 3.702 9.898 1.00 83.75 86 ALA A O 1
ATOM 651 N N . ASN A 1 87 ? -10.780 3.309 11.356 1.00 85.00 87 ASN A N 1
ATOM 652 C CA . ASN A 1 87 ? -11.751 4.174 10.683 1.00 85.00 87 ASN A CA 1
ATOM 653 C C . ASN A 1 87 ? -11.365 5.654 10.775 1.00 85.00 87 ASN A C 1
ATOM 655 O O . ASN A 1 87 ? -11.513 6.384 9.797 1.00 85.00 87 ASN A O 1
ATOM 659 N N . GLN A 1 88 ? -10.852 6.102 11.924 1.00 85.50 88 GLN A N 1
ATOM 660 C CA . GLN A 1 88 ? -10.342 7.467 12.071 1.00 85.50 88 GLN A CA 1
ATOM 661 C C . GLN A 1 88 ? -9.171 7.720 11.120 1.00 85.50 88 GLN A C 1
ATOM 663 O O . GLN A 1 88 ? -9.195 8.713 10.402 1.00 85.50 88 GLN A O 1
ATOM 668 N N . LEU A 1 89 ? -8.215 6.791 11.026 1.00 84.06 89 LEU A N 1
ATOM 669 C CA . LEU A 1 89 ? -7.081 6.898 10.106 1.00 84.06 89 LEU A CA 1
ATOM 670 C C . LEU A 1 89 ? -7.528 6.980 8.642 1.00 84.06 89 LEU A C 1
ATOM 672 O O . LEU A 1 89 ? -7.062 7.841 7.897 1.00 84.06 89 LEU A O 1
ATOM 676 N N . LEU A 1 90 ? -8.466 6.126 8.226 1.00 85.06 90 LEU A N 1
ATOM 677 C CA . LEU A 1 90 ? -9.009 6.169 6.869 1.00 85.06 90 LEU A CA 1
ATOM 678 C C . LEU A 1 90 ? -9.717 7.503 6.585 1.00 85.06 90 LEU A C 1
ATOM 680 O O . LEU A 1 90 ? -9.487 8.116 5.544 1.00 85.06 90 LEU A O 1
ATOM 684 N N . ASN A 1 91 ? -10.541 7.979 7.519 1.00 85.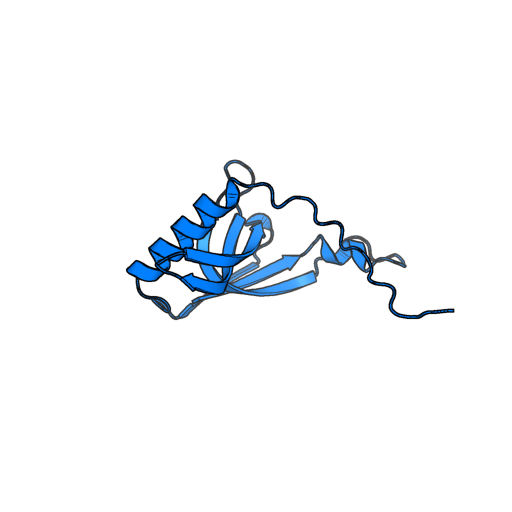12 91 ASN A N 1
ATOM 685 C CA . ASN A 1 91 ? -11.237 9.254 7.373 1.00 85.12 91 ASN A CA 1
ATOM 686 C C . ASN A 1 91 ? -10.256 10.430 7.323 1.00 85.12 91 ASN A C 1
ATOM 688 O O . ASN A 1 91 ? -10.400 11.297 6.466 1.00 85.12 91 ASN A O 1
ATOM 692 N N . SER A 1 92 ? -9.230 10.447 8.177 1.00 82.62 92 SER A N 1
ATOM 693 C CA . SER A 1 92 ? -8.175 11.465 8.147 1.00 82.62 92 SER A CA 1
ATOM 694 C C . SER A 1 92 ? -7.405 11.449 6.826 1.00 82.62 92 SER A C 1
ATOM 696 O O . SER A 1 92 ? -7.166 12.512 6.255 1.00 82.62 92 SER A O 1
ATOM 698 N N . PHE A 1 93 ? -7.091 10.267 6.287 1.00 83.69 93 PHE A N 1
ATOM 699 C CA . PHE A 1 93 ? -6.468 10.131 4.971 1.00 83.69 93 PHE A CA 1
ATOM 700 C C . PHE A 1 93 ? -7.346 10.730 3.855 1.00 83.69 93 PHE A C 1
ATOM 702 O O . PHE A 1 93 ? -6.867 11.511 3.031 1.00 83.69 93 PHE A O 1
ATOM 709 N N . LEU A 1 94 ? -8.646 10.410 3.841 1.00 82.81 94 LEU A N 1
ATOM 710 C CA . LEU A 1 94 ? -9.579 10.917 2.829 1.00 82.81 94 LEU A CA 1
ATOM 711 C C . LEU A 1 94 ? -9.790 12.435 2.953 1.00 82.81 94 LEU A C 1
ATOM 713 O O . LEU A 1 94 ? -9.734 13.148 1.951 1.00 82.81 94 LEU A O 1
ATOM 717 N N . LEU A 1 95 ? -9.970 12.950 4.172 1.00 75.88 95 LEU A N 1
ATOM 718 C CA . LEU A 1 95 ? -10.171 14.379 4.445 1.00 75.88 95 LEU A CA 1
ATOM 719 C C . LEU A 1 95 ? -8.910 15.218 4.180 1.00 75.88 95 LEU A C 1
ATOM 721 O O . LEU A 1 95 ? -9.011 16.350 3.705 1.00 75.88 95 LEU A O 1
ATOM 725 N N . GLY A 1 96 ? -7.720 14.667 4.439 1.00 62.06 96 GLY A N 1
ATOM 726 C CA . GLY A 1 96 ? -6.436 15.330 4.195 1.00 62.06 96 GLY A CA 1
ATOM 727 C C . GLY A 1 96 ? -6.106 15.524 2.712 1.00 62.06 96 GLY A C 1
ATOM 728 O O . GLY A 1 96 ? -5.294 16.383 2.374 1.00 62.06 96 GLY A O 1
ATOM 729 N N . SER A 1 97 ? -6.769 14.784 1.817 1.00 52.91 97 SER A N 1
ATOM 730 C CA . SER A 1 97 ? -6.533 14.843 0.368 1.00 52.91 97 SER A CA 1
ATOM 731 C C . SER A 1 97 ? -7.144 16.077 -0.326 1.00 52.91 97 SER A C 1
ATOM 733 O O . SER A 1 97 ? -6.812 16.364 -1.475 1.00 52.91 97 SER A O 1
ATOM 735 N N . GLY A 1 98 ? -8.005 16.835 0.371 1.00 43.03 98 GLY A N 1
ATOM 736 C CA . GLY A 1 98 ? -8.724 18.001 -0.162 1.00 43.03 98 GLY A CA 1
ATOM 737 C C . GLY A 1 98 ? -8.016 19.355 -0.029 1.00 43.03 98 GLY A C 1
ATOM 738 O O . GLY A 1 98 ? -8.498 20.344 -0.582 1.00 43.03 98 GLY A O 1
ATOM 739 N N . LYS A 1 99 ? -6.886 19.445 0.683 1.00 40.12 99 LYS A N 1
ATOM 740 C CA . LYS A 1 99 ? -6.067 20.665 0.700 1.00 40.12 99 LYS A CA 1
ATOM 741 C C . LYS A 1 99 ? -4.797 20.404 -0.100 1.00 40.12 99 LYS A C 1
ATOM 743 O O . LYS A 1 99 ? -4.027 19.534 0.307 1.00 40.12 99 LYS A O 1
ATOM 748 N N . PRO A 1 100 ? -4.518 21.150 -1.187 1.00 38.59 100 PRO A N 1
ATOM 749 C CA . PRO A 1 100 ? -3.171 21.163 -1.721 1.00 38.59 100 PRO A CA 1
ATOM 750 C C . PRO A 1 100 ? -2.290 21.659 -0.577 1.00 38.59 100 PRO A C 1
ATOM 752 O O . PRO A 1 100 ? -2.370 22.826 -0.187 1.00 38.59 100 PRO A O 1
ATOM 755 N N . ARG A 1 101 ? -1.483 20.769 0.015 1.00 47.50 101 ARG A N 1
ATOM 756 C CA . ARG A 1 101 ? -0.297 21.216 0.737 1.00 47.50 101 ARG A CA 1
ATOM 757 C C . ARG A 1 101 ? 0.440 22.026 -0.310 1.00 47.50 101 ARG A C 1
ATOM 759 O O . ARG A 1 101 ? 0.873 21.471 -1.321 1.00 47.50 101 ARG A O 1
ATOM 766 N N . GLY A 1 102 ? 0.420 23.349 -0.141 1.00 43.88 102 GLY A N 1
ATOM 767 C CA . GLY A 1 102 ? 1.154 24.252 -1.002 1.00 43.88 102 GLY A CA 1
ATOM 768 C C . GLY A 1 102 ? 2.529 23.649 -1.205 1.00 43.88 102 GLY A C 1
ATOM 769 O O . GLY A 1 102 ? 3.078 23.034 -0.292 1.00 43.88 102 GLY A O 1
ATOM 770 N N . CYS A 1 103 ? 3.034 23.757 -2.424 1.00 43.69 103 CYS A N 1
ATOM 771 C CA . CYS A 1 103 ? 4.434 23.560 -2.715 1.00 43.69 103 CYS A CA 1
ATOM 772 C C . CYS A 1 103 ? 5.231 24.422 -1.726 1.00 43.69 103 CYS A C 1
ATOM 774 O O . CYS A 1 103 ? 5.534 25.583 -1.999 1.00 43.69 103 CYS A O 1
ATOM 776 N N . THR A 1 104 ? 5.526 23.888 -0.542 1.00 47.09 104 THR A N 1
ATOM 777 C CA . THR A 1 104 ? 6.522 24.443 0.346 1.00 47.09 104 THR A CA 1
ATOM 778 C C . THR A 1 104 ? 7.798 24.072 -0.367 1.00 47.09 104 THR A C 1
ATOM 780 O O . THR A 1 104 ? 8.362 23.000 -0.152 1.00 47.09 104 THR A O 1
ATOM 783 N N . LYS A 1 105 ? 8.193 24.918 -1.329 1.00 47.59 105 LYS A N 1
ATOM 784 C CA . LYS A 1 105 ? 9.560 24.944 -1.830 1.00 47.59 105 LYS A CA 1
ATOM 785 C C . LYS A 1 105 ? 10.421 24.810 -0.586 1.00 47.59 105 LYS A C 1
ATOM 787 O O . LYS A 1 105 ? 10.351 25.679 0.281 1.00 47.59 105 LYS A O 1
ATOM 792 N N . GLN A 1 106 ? 11.147 23.702 -0.469 1.00 50.34 106 GLN A N 1
ATOM 793 C CA . GLN A 1 106 ? 12.155 23.551 0.564 1.00 50.34 106 GLN A CA 1
ATOM 794 C C . GLN A 1 106 ? 13.117 24.719 0.364 1.00 50.34 106 GLN A C 1
ATOM 796 O O . GLN A 1 106 ? 13.917 24.731 -0.571 1.00 50.34 106 GLN A O 1
ATOM 801 N N . GLN A 1 107 ? 12.955 25.773 1.160 1.00 57.06 107 GLN A N 1
ATOM 802 C CA . GLN A 1 107 ? 13.885 26.879 1.147 1.00 57.06 107 GLN A CA 1
ATOM 803 C C . GLN A 1 107 ? 15.123 26.373 1.865 1.00 57.06 107 GLN A C 1
ATOM 805 O O . GLN A 1 107 ? 15.092 26.058 3.054 1.00 57.06 107 GLN A O 1
ATOM 810 N N . ARG A 1 108 ? 16.201 26.226 1.097 1.00 49.84 108 ARG A N 1
ATOM 811 C CA . ARG A 1 108 ? 17.525 25.921 1.620 1.00 49.84 108 ARG A CA 1
ATOM 812 C C . ARG A 1 108 ? 17.891 27.024 2.609 1.00 49.84 108 ARG A C 1
ATOM 814 O O . ARG A 1 108 ? 18.172 28.146 2.200 1.00 49.84 108 ARG A O 1
ATOM 821 N N . VAL A 1 109 ? 17.869 26.704 3.898 1.00 62.97 109 VAL A N 1
ATOM 822 C CA . VAL A 1 109 ? 18.389 27.597 4.932 1.00 62.97 109 VAL A CA 1
ATOM 823 C C . VAL A 1 109 ? 19.905 27.625 4.766 1.00 62.97 109 VAL A C 1
ATOM 825 O O . VAL A 1 109 ? 20.576 26.606 4.927 1.00 62.97 109 VAL A O 1
ATOM 828 N N . VAL A 1 110 ? 20.439 28.783 4.383 1.00 66.44 110 VAL A N 1
ATOM 829 C CA . VAL A 1 110 ? 21.879 29.041 4.375 1.00 66.44 110 VAL A CA 1
ATOM 830 C C . VAL A 1 110 ? 22.227 29.619 5.740 1.00 66.44 110 VAL A C 1
ATOM 832 O O . VAL A 1 110 ? 22.111 30.818 5.966 1.00 66.44 110 VAL A O 1
ATOM 835 N N . ASN A 1 111 ? 22.631 28.756 6.667 1.00 59.94 111 ASN A N 1
ATOM 836 C CA . ASN A 1 111 ? 23.401 29.203 7.820 1.00 59.94 111 ASN A CA 1
ATOM 837 C C . ASN A 1 111 ? 24.842 29.333 7.341 1.00 59.94 111 ASN A C 1
ATOM 839 O O . ASN A 1 111 ? 25.434 28.308 7.043 1.00 59.94 111 ASN A O 1
ATOM 843 N N . HIS A 1 112 ? 25.336 30.559 7.164 1.00 54.88 112 HIS A N 1
ATOM 844 C CA . HIS A 1 112 ? 26.692 31.031 7.485 1.00 54.88 112 HIS A CA 1
ATOM 845 C C . HIS A 1 112 ? 26.845 32.463 6.949 1.00 54.88 112 HIS A C 1
ATOM 847 O O . HIS A 1 112 ? 26.666 32.715 5.758 1.00 54.88 112 HIS A O 1
ATOM 853 N N . GLY A 1 113 ? 27.123 33.396 7.863 1.00 56.09 113 GLY A N 1
ATOM 854 C CA . GLY A 1 113 ? 27.433 34.787 7.549 1.00 56.09 113 GLY A CA 1
ATOM 855 C C . GLY A 1 113 ? 28.816 34.930 6.920 1.00 56.09 113 GLY A C 1
ATOM 856 O O . GLY A 1 113 ? 29.727 34.157 7.220 1.00 56.09 113 GLY A O 1
ATOM 857 N N . SER A 1 114 ? 28.942 35.934 6.056 1.00 44.72 114 SER A N 1
ATOM 858 C CA . SER A 1 114 ? 30.211 36.588 5.712 1.00 44.72 114 SER A CA 1
ATOM 859 C C . SER A 1 114 ? 30.033 38.077 5.959 1.00 44.72 114 SER A C 1
ATOM 861 O O . SER A 1 114 ? 28.918 38.562 5.660 1.00 44.72 114 SER A O 1
#

pLDDT: mean 76.95, std 17.17, range [38.59, 95.44]

Secondary structure (DSSP, 8-state):
-EEEEEEETTHHHHS-SSS--S--EEEEEEEEEEEEE-SSS-EEEEEEEEEEEETTEEEEEEEEEEGGGEEEEEE-STTSS-HHHHHHHHHHHHHHTTS---------------

Foldseek 3Di:
DKKWWFWD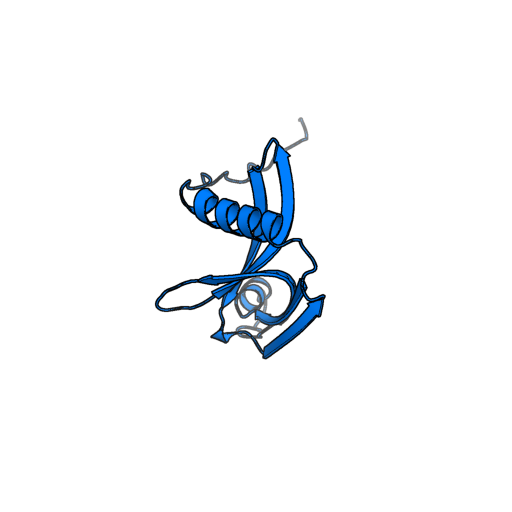LPVQCVPPPDDRHGDGHIDIDDADFLDWDDDPFIWTKGFDDWDQDDDLATDTDIDTHGPVGTDDMDDPDPCPDPPVNSVSVNVNVVVVVPDPPPPPPPPPDDPDDD

Sequence (114 aa):
MVCVVWFDASIGKSLSGGGLSGIDVPVTSWGIFLGVLGQRNRHIILAQNCFRYADGFYDIDYTAIPLSWVSKITAVAKSHVPAGEANQLLNSFLLGSGKPRGCTKQQRVVNHGS

Radius of gyration: 17.61 Å; chains: 1; bounding box: 43×47×38 Å

=== Feature glossary ===
The record interleaves many kinds of information about one protein. Here is each kind framed as the question it answers.

Q: What are the backbone torsion angles?
A: φ (phi) and ψ (psi) are the two rotatable backbone dihedrals per residue: φ is the C(i-1)–N–Cα–C torsion, ψ is the N–Cα–C–N(i+1) torsion, both in degrees on (−180°, 180°]. α-helical residues cluster near (−60°, −45°); β-strand residues near (−120°, +130°). A Ramachandran plot is simply a scatter of (φ, ψ) for every residue.

Q: What is the amino-acid chain?
A: This is the polypeptide sequence — one letter per residue, N-terminus first. Length ranges from a few dozen residues for small domains to over a thousand for large multi-domain proteins.

Q: How mobile is each atom in the crystal?
A: For experimental (PDB) structures, the B-factor (temperature factor) quantifies the positional spread of each atom in the crystal — a combination of thermal vibration and static disorder — in units of Å². High B-factors mark flexible loops or poorly resolved regions; low B-factors mark the rigid, well-ordered core.

Q: Are the domains correctly placed relative to each other?
A: Predicted Aligned Error (PAE) is an AlphaFold confidence matrix: entry (i, j) is the expected error in the position of residue j, in ångströms, when the prediction is superimposed on the true structure at residue i. Low PAE within a block of residues means that block is internally rigid and well-predicted; high PAE between two blocks means their relative placement is uncertain even if each block individually is confident.

Q: How confident is the AlphaFold model at each residue?
A: pLDDT is the predicted lDDT-Cα score: AlphaFold's confidence that the local environment of each residue (all inter-atomic distances within 15 Å) is correctly placed. It is a per-residue number between 0 and 100, with higher meaning more reliable.

Q: What family and function is it annotated with?
A: Functional annotations link the protein to curated databases. InterPro entries identify conserved domains and families by matching the sequence against member-database signatures (Pfam, PROSITE, CDD, …). Gene Ontology (GO) terms describe molecular function, biological process, and cellular component in a controlled vocabulary. CATH places the structure in a hierarchical fold classification (Class/Architecture/Topology/Homologous-superfamily). The organism is the source species.

Q: How big and how compact is the whole molecule?
A: Three whole-structure scalars: the radius of gyration (RMS distance of Cα from centroid, in Å), the count of Cα–Cα contacts (pairs closer than 8 Å and separated by more than four residues in sequence — i.e. tertiary, not local, contacts), and the bounding-box dimensions. Together they distinguish compact globular folds from extended fibres or disordered chains.

Q: What known structures does this most resemble?
A: The Foldseek neighbor list gives the closest experimentally determined structures in the PDB, ranked by structural alignment. TM-score near 1 means near-identical fold; near 0.3 means only rough topology match. This is how one finds what a novel AlphaFold prediction most resembles in the solved-structure universe.

Q: Which residues are buried vs exposed?
A: SASA measures how much of the protein is reachable by solvent. It is computed by rolling a water-sized probe over the atomic surface and summing the exposed area (Å²). Per-residue SASA distinguishes core (buried, low SASA) from surface (exposed, high SASA) residues; total SASA is a whole-molecule size measure.

Q: Which residues are in helices, strands, or loops?
A: Eight-state secondary structure (DSSP): H is the canonical α-helix, G the tighter 3₁₀-helix, I the wider π-helix; E/B are β-structure, T and S are turns and bends, and '-' is everything else. DSSP derives these from the pattern of main-chain N–H···O=C hydrogen bonds, not from the sequence.

Q: Where is each backbone atom in 3D?
A: Structure coordinates are given as an mmCIF _atom_site loop: one row per atom with element, residue name, chain id, sequence number, and x/y/z position in Å. Only the four main-chain atoms per residue are included here; side chains are omitted to keep the record compact.

Q: What if only a Cα trace is available?
A: Three-state secondary structure (P-SEA) collapses the eight DSSP classes into helix (a), strand (b), and coil (c). P-SEA assigns these from Cα geometry alone — distances and angles — without requiring backbone oxygens, so it works on an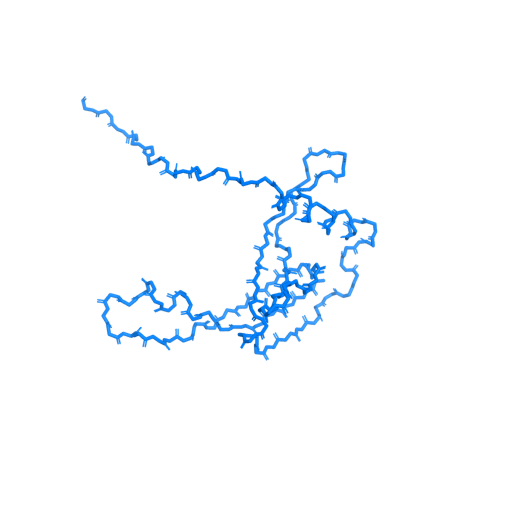y Cα trace.

Q: What do the rendered images show?
A: The six renders are orthographic views along the three Cartesian axes in both directions. Representation (cartoon, sticks, or surface) and color scheme (sequence-rainbow or by-chain) vary across proteins so the training set covers all the common visualization conventions.

Q: What does the local fold look like, residue by residue?
A: Foldseek's 3Di representation compresses backbone geometry into a per-residue letter drawn from a learned twenty-state alphabet. It captures the tertiary interaction pattern around each residue — which residues are packed against it in space, regardless of where they are in sequence.

Q: What do the diagnostic plots show?
A: The contact map is a binary N×N matrix image: pixel (i, j) is dark where Cα_i and Cα_j are within 8 Å and |i−j|>4. Because the |i−j|>4 filter removes local helical contacts, off-diagonal stripes parallel to the main diagonal indicate parallel β-sheets; stripes perpendicular to it indicate antiparallel β-sheets. The Ramachandran plot scatters every residue's (φ, ψ) pair against the sterically allowed regions. The PAE heatmap renders the predicted-aligned-error matrix.